Protein AF-A0A3D0PP04-F1 (afdb_monomer)

Nearest PDB structures (foldseek):
  1w2y-assembly1_A  TM=9.419E-01  e=9.538E-04  Campylobacter jejuni
  1w2y-assembly1_B  TM=8.957E-01  e=2.701E-03  Campylobacter jejuni
  6ybw-assembly1_y  TM=2.130E-01  e=4.974E+00  Homo sapiens

Secondary structure (DSSP, 8-state):
-HHHHHHHHHHHHHHHH-TTS-HHHHHHHHHHHHHHHTT--HHHHHHHHHHHHHHHHHHHHTTTTTT----EETTEEHHHHHHHHHHH-TT--HHHHHHHHHHH---

Sequence (107 aa):
MVEILEKMVAAAAGANVDKSQNALYEITGIFFKALANMSMDVPELYKRYLVKNQLNTFRQDHGYKEGTYVKIWDAVEDNVVAFNIMDEHPDLTPEQLYKKLEAEYKP

Foldseek 3Di:
DVVLVVQLVVLVVVCVVDVVDPSVVVNVVSVVVVCVVVVHDPLNVVLLVLLVVLVVVLCVVQCVVVVRDDQQQPNHGLSVVSVVVCVVPVPDDSVRSNVVSVVRDDD

pLDDT: mean 91.95, std 7.54, range [69.25, 98.44]

Mean predicted aligned error: 5.08 Å

Radius of gyration: 17.89 Å; Cα contacts (8 Å, |Δi|>4): 73; chains: 1; bounding box: 46×28×38 Å

Solvent-accessible surface area (backbone atoms only — not comparable to full-atom values): 6182 Å² total; per-residue (Å²): 108,69,71,53,52,53,52,37,51,50,42,56,54,50,30,75,76,39,80,85,51,74,37,65,64,57,41,52,53,42,48,54,52,50,34,51,76,67,74,45,51,70,69,58,51,50,51,53,48,51,48,52,52,44,50,53,52,52,39,54,79,48,30,48,88,76,68,69,44,70,59,57,38,94,89,36,50,50,68,56,54,50,48,49,56,41,70,78,39,75,84,59,51,71,68,55,48,45,56,48,51,61,72,65,59,64,127

Structure (mmCIF, N/CA/C/O backbone):
data_AF-A0A3D0PP04-F1
#
_entry.id   AF-A0A3D0PP04-F1
#
loop_
_atom_site.group_PDB
_atom_site.id
_atom_site.type_symbol
_atom_site.label_atom_id
_atom_site.label_alt_id
_atom_site.label_comp_id
_atom_site.label_asym_id
_atom_site.label_entity_id
_atom_site.label_seq_id
_atom_site.pdbx_PDB_ins_code
_atom_site.Cartn_x
_atom_site.Cartn_y
_atom_site.Cartn_z
_atom_site.occupancy
_atom_site.B_iso_or_equiv
_atom_site.auth_seq_id
_atom_site.auth_comp_id
_atom_site.auth_asym_id
_atom_site.auth_atom_id
_atom_site.pdbx_PDB_model_num
ATOM 1 N N . MET A 1 1 ? 7.436 -16.695 -14.883 1.00 79.50 1 MET A N 1
ATOM 2 C CA . MET A 1 1 ? 7.545 -15.871 -13.654 1.00 79.50 1 MET A CA 1
ATOM 3 C C . MET A 1 1 ? 8.905 -16.050 -12.987 1.00 79.50 1 MET A C 1
ATOM 5 O O . MET A 1 1 ? 9.606 -15.058 -12.861 1.00 79.50 1 MET A 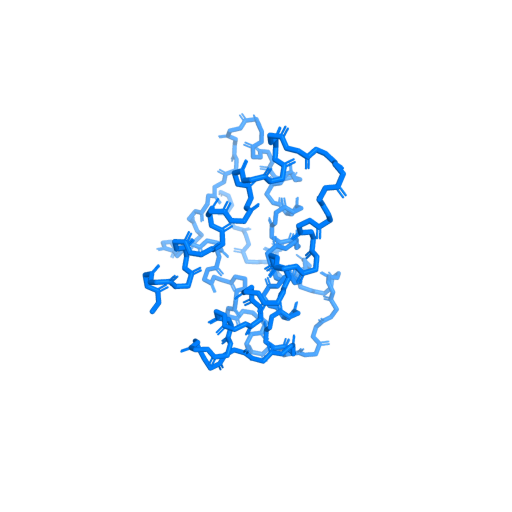O 1
ATOM 9 N N . VAL A 1 2 ? 9.310 -17.281 -12.648 1.00 85.00 2 VAL A N 1
ATOM 10 C CA . VAL A 1 2 ? 10.632 -17.591 -12.055 1.00 85.00 2 VAL A CA 1
ATOM 11 C C . VAL A 1 2 ? 11.793 -17.001 -12.868 1.00 85.00 2 VAL A C 1
ATOM 13 O O . VAL A 1 2 ? 12.567 -16.221 -12.331 1.00 85.00 2 VAL A O 1
ATOM 16 N N . GLU A 1 3 ? 11.814 -17.224 -14.184 1.00 90.56 3 GLU A N 1
ATOM 17 C CA . GLU A 1 3 ? 12.856 -16.692 -15.083 1.00 90.56 3 GLU A CA 1
ATOM 18 C C . GLU A 1 3 ? 12.981 -15.151 -15.061 1.00 90.56 3 GLU A C 1
ATOM 20 O O . GLU A 1 3 ? 14.063 -14.591 -15.219 1.00 90.56 3 GLU A O 1
ATOM 25 N N . ILE A 1 4 ? 11.871 -14.432 -14.857 1.00 88.88 4 ILE A N 1
ATOM 26 C CA . ILE A 1 4 ? 11.880 -12.961 -14.782 1.00 88.88 4 ILE A CA 1
ATOM 27 C C . ILE A 1 4 ? 12.506 -12.500 -13.467 1.00 88.88 4 ILE A C 1
ATOM 29 O O . ILE A 1 4 ? 13.295 -11.557 -13.463 1.00 88.88 4 ILE A O 1
ATOM 33 N N . LEU A 1 5 ? 12.180 -13.179 -12.366 1.00 86.31 5 LEU A N 1
ATOM 34 C CA . LEU A 1 5 ? 12.757 -12.891 -11.056 1.00 86.31 5 LEU A CA 1
ATOM 35 C C . LEU A 1 5 ? 14.259 -13.192 -11.042 1.00 86.31 5 LEU A C 1
ATOM 37 O O . LEU A 1 5 ? 15.033 -12.372 -10.561 1.00 86.31 5 LEU A O 1
ATOM 41 N N . GLU A 1 6 ? 14.684 -14.304 -11.643 1.00 90.19 6 GLU A N 1
ATOM 42 C CA . GLU A 1 6 ? 16.103 -14.651 -11.796 1.00 90.19 6 GLU A CA 1
ATOM 43 C C . GLU A 1 6 ? 16.874 -13.573 -12.569 1.00 90.19 6 GLU A C 1
ATOM 45 O O . GLU A 1 6 ? 17.933 -13.130 -12.123 1.00 90.19 6 GLU A O 1
ATOM 50 N N . LYS A 1 7 ? 16.312 -13.081 -13.681 1.00 89.56 7 LYS A N 1
ATOM 51 C CA . LYS A 1 7 ? 16.897 -11.978 -14.462 1.00 89.56 7 LYS A CA 1
ATOM 52 C C . LYS A 1 7 ? 16.991 -10.683 -13.654 1.00 89.56 7 LYS A C 1
ATOM 54 O O . LYS A 1 7 ? 18.005 -9.995 -13.725 1.00 89.56 7 LYS A O 1
ATOM 59 N N . MET A 1 8 ? 15.965 -10.362 -12.864 1.00 87.94 8 MET A N 1
ATOM 60 C CA . MET A 1 8 ? 15.966 -9.173 -12.005 1.00 87.94 8 MET A CA 1
ATOM 61 C C . MET A 1 8 ? 17.061 -9.254 -10.931 1.00 87.94 8 MET A C 1
ATOM 63 O O . MET A 1 8 ? 17.772 -8.276 -10.703 1.00 87.94 8 MET A O 1
ATOM 67 N N . VAL A 1 9 ? 17.227 -10.426 -10.306 1.00 87.06 9 VAL A N 1
ATOM 68 C CA . VAL A 1 9 ? 18.272 -10.683 -9.301 1.00 87.06 9 VAL A CA 1
ATOM 69 C C . VAL A 1 9 ? 19.665 -10.611 -9.925 1.00 87.06 9 VAL A C 1
ATOM 71 O O . VAL A 1 9 ? 20.555 -9.992 -9.345 1.00 87.06 9 VAL A O 1
ATOM 74 N N . ALA A 1 10 ? 19.857 -11.182 -11.116 1.00 87.44 10 ALA A N 1
ATOM 75 C CA . ALA A 1 10 ? 21.130 -11.121 -11.830 1.00 87.44 10 ALA A CA 1
ATOM 76 C C . ALA A 1 10 ? 21.533 -9.675 -12.171 1.00 87.44 10 ALA A C 1
ATOM 78 O O . ALA A 1 10 ? 22.669 -9.281 -11.900 1.00 87.44 10 ALA A O 1
ATOM 79 N N . ALA A 1 11 ? 20.595 -8.867 -12.682 1.00 85.81 11 ALA A N 1
ATOM 80 C CA . ALA A 1 11 ? 20.830 -7.454 -12.986 1.00 85.81 11 ALA A CA 1
ATOM 81 C C . ALA A 1 11 ? 21.196 -6.648 -11.724 1.00 85.81 11 ALA A C 1
ATOM 83 O O . ALA A 1 11 ? 22.154 -5.872 -11.726 1.00 85.81 11 ALA A O 1
ATOM 84 N N . ALA A 1 12 ? 20.490 -6.878 -10.611 1.00 83.94 12 ALA A N 1
ATOM 85 C CA . ALA A 1 12 ? 20.788 -6.230 -9.333 1.00 83.94 12 ALA A CA 1
ATOM 86 C C . ALA A 1 12 ? 22.155 -6.644 -8.757 1.00 83.94 12 ALA A C 1
ATOM 88 O O . ALA A 1 12 ? 22.884 -5.805 -8.225 1.00 83.94 12 ALA A O 1
ATOM 89 N N . ALA A 1 13 ? 22.528 -7.921 -8.874 1.00 84.25 13 ALA A N 1
ATOM 90 C CA . ALA A 1 13 ? 23.826 -8.415 -8.425 1.00 84.25 13 ALA A CA 1
ATOM 91 C C . ALA A 1 13 ? 24.981 -7.822 -9.250 1.00 84.25 13 ALA A C 1
ATOM 93 O O . ALA A 1 13 ? 25.978 -7.391 -8.672 1.00 84.25 13 ALA A O 1
ATOM 94 N N . GLY A 1 14 ? 24.831 -7.736 -10.577 1.00 80.50 14 GLY A N 1
ATOM 95 C CA . GLY A 1 14 ? 25.831 -7.139 -11.470 1.00 80.50 14 GLY A CA 1
ATOM 96 C C . GLY A 1 14 ? 26.092 -5.657 -11.180 1.00 80.50 14 GLY A C 1
ATOM 97 O O . GLY A 1 14 ? 27.247 -5.236 -11.118 1.00 80.50 14 GLY A O 1
ATOM 98 N N . ALA A 1 15 ? 25.036 -4.888 -10.895 1.00 76.62 15 ALA A N 1
ATOM 99 C CA . ALA A 1 15 ? 25.123 -3.465 -10.547 1.00 76.62 15 ALA A CA 1
ATOM 100 C C . ALA A 1 15 ? 25.961 -3.184 -9.288 1.00 76.62 15 ALA A C 1
ATOM 102 O O . ALA A 1 15 ? 26.625 -2.153 -9.179 1.00 76.62 15 ALA A O 1
ATOM 103 N N . ASN A 1 16 ? 25.925 -4.101 -8.316 1.00 71.44 16 ASN A N 1
ATOM 104 C CA . ASN A 1 16 ? 26.695 -3.975 -7.078 1.00 71.44 16 ASN A CA 1
ATOM 105 C C . ASN A 1 16 ? 28.195 -4.234 -7.287 1.00 71.44 16 ASN A C 1
ATOM 107 O O . ASN A 1 16 ? 29.007 -3.770 -6.485 1.00 71.44 16 ASN A O 1
ATOM 111 N N . VAL A 1 17 ? 28.557 -4.963 -8.347 1.00 76.69 17 VAL A N 1
ATOM 112 C CA . VAL A 1 17 ? 29.944 -5.300 -8.698 1.00 76.69 17 VAL A CA 1
ATOM 113 C C . VAL A 1 17 ? 30.570 -4.207 -9.562 1.00 76.69 17 VAL A C 1
ATOM 115 O O . VAL A 1 17 ? 31.709 -3.813 -9.316 1.00 76.69 17 VAL A O 1
ATOM 118 N N . ASP A 1 18 ? 29.821 -3.676 -10.528 1.00 74.50 18 AS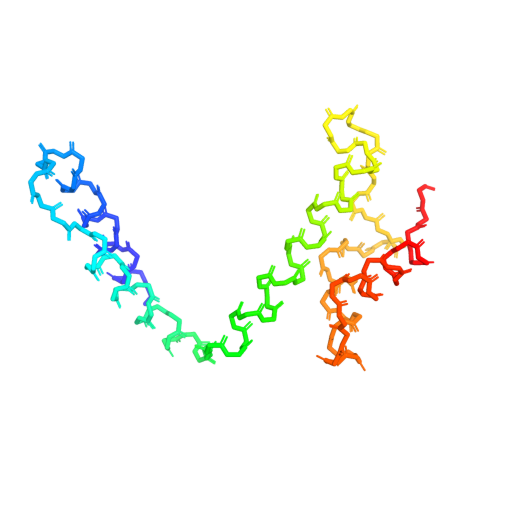P A N 1
ATOM 119 C CA . ASP A 1 18 ? 30.263 -2.587 -11.398 1.00 74.50 18 ASP A CA 1
ATOM 120 C C . ASP A 1 18 ? 29.297 -1.400 -11.316 1.00 74.50 18 ASP A C 1
ATOM 122 O O . ASP A 1 18 ? 28.267 -1.346 -11.984 1.00 74.50 18 ASP A O 1
ATOM 126 N N . LYS A 1 19 ? 29.674 -0.401 -10.512 1.00 69.56 19 LYS A N 1
ATOM 127 C CA . LYS A 1 19 ? 28.872 0.812 -10.293 1.00 69.56 19 LYS A CA 1
ATOM 128 C C . LYS A 1 19 ? 28.757 1.712 -11.531 1.00 69.56 19 LYS A C 1
ATOM 130 O O . LYS A 1 19 ? 28.000 2.679 -11.489 1.00 69.56 19 LYS A O 1
ATOM 135 N N . SER A 1 20 ? 29.512 1.443 -12.601 1.00 71.44 20 SER A N 1
ATOM 136 C CA . SER A 1 20 ? 29.369 2.146 -13.882 1.00 71.44 20 SER A CA 1
ATOM 137 C C . SER A 1 20 ? 28.198 1.613 -14.719 1.00 71.44 20 SER A C 1
ATOM 139 O O . SER A 1 20 ? 27.694 2.317 -15.597 1.00 71.44 20 SER A O 1
ATOM 141 N N . GLN A 1 21 ? 27.711 0.406 -14.412 1.00 69.75 21 GLN A N 1
ATOM 142 C CA . GLN A 1 21 ? 26.528 -0.178 -15.032 1.00 69.75 21 GLN A CA 1
ATOM 143 C C . GLN A 1 21 ? 25.263 0.457 -14.450 1.00 69.75 21 GLN A C 1
ATOM 145 O O . GLN A 1 21 ? 24.936 0.300 -13.272 1.00 69.75 21 GLN A O 1
ATOM 150 N N . ASN A 1 22 ? 24.499 1.151 -15.292 1.00 71.06 22 ASN A N 1
ATOM 151 C CA . ASN A 1 22 ? 23.189 1.659 -14.904 1.00 71.06 22 ASN A CA 1
ATOM 152 C C . ASN A 1 22 ? 22.127 0.548 -14.988 1.00 71.06 22 ASN A C 1
ATOM 154 O O . ASN A 1 22 ? 21.326 0.499 -15.923 1.00 71.06 22 ASN A O 1
ATOM 158 N N . ALA A 1 23 ? 22.101 -0.331 -13.986 1.00 83.12 23 ALA A N 1
ATOM 159 C CA . ALA A 1 23 ? 21.119 -1.411 -13.898 1.00 83.12 23 ALA A CA 1
ATOM 160 C C . ALA A 1 23 ? 19.690 -0.926 -13.613 1.00 83.12 23 ALA A C 1
ATOM 162 O O . ALA A 1 23 ? 18.752 -1.715 -13.693 1.00 83.12 23 ALA A O 1
ATOM 163 N N . LEU A 1 24 ? 19.484 0.361 -13.300 1.00 83.06 24 LEU A N 1
ATOM 164 C CA . LEU A 1 24 ? 18.156 0.890 -12.988 1.00 83.06 24 LEU A CA 1
ATOM 165 C C . LEU A 1 24 ? 17.197 0.715 -14.168 1.00 83.06 24 LEU A C 1
ATOM 167 O O . LEU A 1 24 ? 16.067 0.272 -13.973 1.00 83.06 24 LEU A O 1
ATOM 171 N N . TYR A 1 25 ? 17.645 1.019 -15.390 1.00 84.06 25 TYR A N 1
ATOM 172 C CA . TYR A 1 25 ? 16.821 0.853 -16.590 1.00 84.06 25 TYR A CA 1
ATOM 173 C C . TYR A 1 25 ? 16.489 -0.616 -16.860 1.00 84.06 25 TYR A C 1
ATOM 175 O O . TYR A 1 25 ? 15.347 -0.940 -17.185 1.00 84.06 25 TYR A O 1
ATOM 183 N N . GLU A 1 26 ? 17.466 -1.505 -16.686 1.00 87.44 26 GLU A N 1
ATOM 184 C CA . GLU A 1 26 ? 17.285 -2.941 -16.887 1.00 87.44 26 GLU A CA 1
ATOM 185 C C . GLU A 1 26 ? 16.308 -3.528 -15.864 1.00 87.44 26 GLU A C 1
ATOM 187 O O . GLU A 1 26 ? 15.313 -4.146 -16.241 1.00 87.44 26 GLU A O 1
ATOM 192 N N . ILE A 1 27 ? 16.529 -3.261 -14.576 1.00 89.69 27 ILE A N 1
ATOM 193 C CA . ILE A 1 27 ? 15.667 -3.716 -13.480 1.00 89.69 27 ILE A CA 1
ATOM 194 C C . ILE A 1 27 ? 14.248 -3.173 -13.655 1.00 89.69 27 ILE A C 1
ATOM 196 O O . ILE A 1 27 ? 13.287 -3.927 -13.516 1.00 89.69 27 ILE A O 1
ATOM 200 N N . THR A 1 28 ? 14.101 -1.895 -14.018 1.00 90.00 28 THR A N 1
ATOM 201 C CA . THR A 1 28 ? 12.786 -1.285 -14.271 1.00 90.00 28 THR A CA 1
ATOM 202 C C . THR A 1 28 ? 12.083 -1.968 -15.445 1.00 90.00 28 THR A C 1
ATOM 204 O O . THR A 1 28 ? 10.901 -2.301 -15.359 1.00 90.00 28 THR A O 1
ATOM 207 N N . GLY A 1 29 ? 12.807 -2.251 -16.531 1.00 90.94 29 GLY A N 1
ATOM 208 C CA . GLY A 1 29 ? 12.264 -2.982 -17.674 1.00 90.94 29 GLY A CA 1
ATOM 209 C C . GLY A 1 29 ? 11.834 -4.410 -17.320 1.00 90.94 29 GLY A C 1
ATOM 210 O O . GLY A 1 29 ? 10.779 -4.866 -17.763 1.00 90.94 29 GLY A O 1
ATOM 211 N N . ILE A 1 30 ? 12.615 -5.120 -16.501 1.00 92.75 30 ILE A N 1
ATOM 212 C CA . ILE A 1 30 ? 12.275 -6.467 -16.018 1.00 92.75 30 ILE A CA 1
ATOM 213 C C . ILE A 1 30 ? 11.059 -6.418 -15.081 1.00 92.75 30 ILE A C 1
ATOM 215 O O . ILE A 1 30 ? 10.173 -7.265 -15.190 1.00 92.75 30 ILE A O 1
ATOM 219 N N . PHE A 1 31 ? 10.968 -5.400 -14.226 1.00 91.56 31 PHE A N 1
ATOM 220 C CA . PHE A 1 31 ? 9.833 -5.181 -13.333 1.00 91.56 31 PHE A CA 1
ATOM 221 C C . PHE A 1 31 ? 8.517 -5.018 -14.106 1.00 91.56 31 PHE A C 1
ATOM 223 O O . PHE A 1 31 ? 7.564 -5.751 -13.847 1.00 91.56 31 PHE A O 1
ATOM 230 N N . PHE A 1 32 ? 8.463 -4.153 -15.125 1.00 92.50 32 PHE A N 1
ATOM 231 C CA . PHE A 1 32 ? 7.244 -3.996 -15.932 1.00 92.50 32 PHE A CA 1
ATOM 232 C C . PHE A 1 32 ? 6.894 -5.248 -16.750 1.00 92.50 32 PHE A C 1
ATOM 234 O O . PHE A 1 32 ? 5.715 -5.544 -16.937 1.00 92.50 32 PHE A O 1
ATOM 241 N N . LYS A 1 33 ? 7.886 -6.046 -17.173 1.00 92.62 33 LYS A N 1
ATOM 242 C CA . LYS A 1 33 ? 7.628 -7.375 -17.761 1.00 92.62 33 LYS A CA 1
ATOM 243 C C . LYS A 1 33 ? 7.000 -8.338 -16.750 1.00 92.62 33 LYS A C 1
ATOM 245 O O . LYS A 1 33 ? 6.136 -9.129 -17.124 1.00 92.62 33 LYS A O 1
ATOM 250 N N . ALA A 1 34 ? 7.414 -8.282 -15.483 1.00 92.50 34 ALA A N 1
ATOM 251 C CA . ALA A 1 34 ? 6.803 -9.073 -14.418 1.00 92.50 34 ALA A CA 1
ATOM 252 C C . ALA A 1 34 ? 5.332 -8.683 -14.215 1.00 92.50 34 ALA A C 1
ATOM 254 O O . ALA A 1 34 ? 4.474 -9.564 -14.195 1.00 92.50 34 ALA A O 1
ATOM 255 N N . LEU A 1 35 ? 5.046 -7.377 -14.144 1.00 92.62 35 LEU A N 1
ATOM 256 C CA . LEU A 1 35 ? 3.685 -6.848 -14.006 1.00 92.62 35 LEU A CA 1
ATOM 257 C C . LEU A 1 35 ? 2.780 -7.2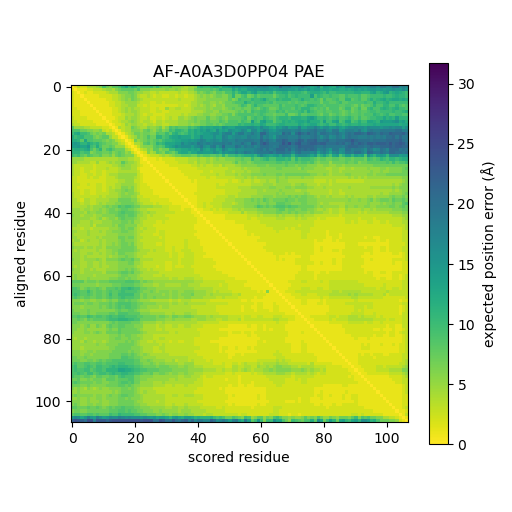69 -15.168 1.00 92.62 35 LEU A C 1
ATOM 259 O O . LEU A 1 35 ? 1.689 -7.786 -14.937 1.00 92.62 35 LEU A O 1
ATOM 263 N N . ALA A 1 36 ? 3.266 -7.149 -16.407 1.00 91.06 36 ALA A N 1
ATOM 264 C CA . ALA A 1 36 ? 2.524 -7.571 -17.592 1.00 91.06 36 ALA A CA 1
ATOM 265 C C . ALA A 1 36 ? 2.170 -9.070 -17.554 1.00 91.06 36 ALA A C 1
ATOM 267 O O . ALA A 1 36 ? 1.039 -9.446 -17.852 1.00 91.06 36 ALA A O 1
ATOM 268 N N . ASN A 1 37 ? 3.093 -9.929 -17.107 1.00 92.56 37 ASN A N 1
ATOM 269 C CA . ASN A 1 37 ? 2.828 -11.362 -16.930 1.00 92.56 37 ASN A CA 1
ATOM 270 C C . ASN A 1 37 ? 1.797 -11.671 -15.837 1.00 92.56 37 ASN A C 1
ATOM 272 O O . ASN A 1 37 ? 1.196 -12.742 -15.850 1.00 92.56 37 ASN A O 1
ATOM 276 N N . MET A 1 38 ? 1.606 -10.758 -14.887 1.00 90.75 38 MET A N 1
ATOM 277 C CA . MET A 1 38 ? 0.575 -10.849 -13.854 1.00 90.75 38 MET A CA 1
ATOM 278 C C . MET A 1 38 ? -0.741 -10.190 -14.284 1.00 90.75 38 MET A C 1
ATOM 280 O O . MET A 1 38 ? -1.659 -10.112 -13.475 1.00 90.75 38 MET A O 1
ATOM 284 N N . SER A 1 39 ? -0.845 -9.725 -15.536 1.00 92.31 39 SER A N 1
ATOM 285 C CA . SER A 1 39 ? -1.978 -8.930 -16.031 1.00 92.31 39 SER A CA 1
ATOM 286 C C . SER A 1 39 ? -2.251 -7.684 -15.175 1.00 92.31 39 SER A C 1
ATOM 288 O O . SER A 1 39 ? -3.398 -7.285 -15.005 1.00 92.31 39 SER A O 1
ATOM 290 N N . MET A 1 40 ? -1.195 -7.080 -14.617 1.00 93.12 40 MET A N 1
ATOM 291 C CA . MET A 1 40 ? -1.273 -5.860 -13.816 1.00 93.12 40 MET A CA 1
ATOM 292 C C . MET A 1 40 ? -0.838 -4.659 -14.653 1.00 93.12 40 MET A C 1
ATOM 294 O O . MET A 1 40 ? 0.289 -4.621 -15.154 1.00 93.12 40 MET A O 1
ATOM 298 N N . ASP A 1 41 ? -1.724 -3.676 -14.783 1.00 93.00 41 ASP A N 1
ATOM 299 C CA . ASP A 1 41 ? -1.442 -2.415 -15.458 1.00 93.00 41 ASP A CA 1
ATOM 300 C C . ASP A 1 41 ? -0.960 -1.327 -14.477 1.00 93.00 41 ASP A C 1
ATOM 302 O O . ASP A 1 41 ? -0.832 -1.535 -13.267 1.00 93.00 41 ASP A O 1
ATOM 306 N N . VAL A 1 42 ? -0.611 -0.156 -15.018 1.00 92.19 42 VAL A N 1
ATOM 307 C CA . VAL A 1 42 ? -0.098 0.973 -14.223 1.00 92.19 42 VAL A CA 1
ATOM 308 C C . VAL A 1 42 ? -1.149 1.526 -13.245 1.00 92.19 42 VAL A C 1
ATOM 310 O O . VAL A 1 42 ? -0.779 1.774 -12.096 1.00 92.19 42 VAL A O 1
ATOM 313 N N . PRO A 1 43 ? -2.430 1.705 -13.628 1.00 91.94 43 PRO A N 1
ATOM 314 C CA . PRO A 1 43 ? -3.487 2.067 -12.683 1.00 91.94 43 PRO A CA 1
ATOM 315 C C . PRO A 1 43 ? -3.610 1.107 -11.494 1.00 91.94 43 PRO A C 1
ATOM 317 O O . PRO A 1 43 ? -3.630 1.560 -10.349 1.00 91.94 43 PRO A O 1
ATOM 320 N N . GLU A 1 44 ? -3.623 -0.206 -11.732 1.00 92.31 44 GLU A N 1
ATOM 321 C CA . GLU A 1 44 ? -3.708 -1.206 -10.663 1.00 92.31 44 GLU A CA 1
ATOM 322 C C . GLU A 1 44 ? -2.461 -1.186 -9.767 1.00 92.31 44 GLU A C 1
ATOM 324 O O . GLU A 1 44 ? -2.561 -1.258 -8.538 1.00 92.31 44 GLU A O 1
ATOM 329 N N . LEU A 1 45 ? -1.271 -1.015 -10.355 1.00 94.12 45 LEU A N 1
ATOM 330 C CA . LEU A 1 45 ? -0.038 -0.826 -9.589 1.00 94.12 45 LEU A CA 1
ATOM 331 C C . LEU A 1 45 ? -0.126 0.410 -8.681 1.00 94.12 45 LEU A C 1
ATOM 333 O O . LEU A 1 45 ? 0.247 0.341 -7.507 1.00 94.12 45 LEU A O 1
ATOM 337 N N . TYR A 1 46 ? -0.622 1.531 -9.210 1.00 93.00 46 TYR A N 1
ATOM 338 C CA . TYR A 1 46 ? -0.783 2.773 -8.457 1.00 93.00 46 TYR A CA 1
ATOM 339 C C . TYR A 1 46 ? -1.781 2.612 -7.306 1.00 93.00 46 TYR A C 1
ATOM 341 O O . TYR A 1 46 ? -1.471 2.985 -6.174 1.00 93.00 46 TYR A O 1
ATOM 349 N N . LYS A 1 47 ? -2.929 1.972 -7.556 1.00 93.50 47 LYS A N 1
ATOM 350 C CA . LYS A 1 47 ? -3.928 1.647 -6.528 1.00 93.50 47 LYS A CA 1
ATOM 351 C C . LYS A 1 47 ? -3.315 0.833 -5.389 1.00 93.50 47 LYS A C 1
ATOM 353 O O . LYS A 1 47 ? -3.431 1.202 -4.220 1.00 93.50 47 LYS A O 1
ATOM 358 N N . ARG A 1 48 ? -2.599 -0.248 -5.720 1.00 95.38 48 ARG A N 1
ATOM 359 C CA . ARG A 1 48 ? -1.907 -1.096 -4.733 1.00 95.38 48 ARG A CA 1
ATOM 360 C C . ARG A 1 48 ? -0.874 -0.323 -3.930 1.00 95.38 48 ARG A C 1
ATOM 362 O O . ARG A 1 48 ? -0.787 -0.518 -2.717 1.00 95.38 48 ARG A O 1
ATOM 369 N N . TYR A 1 49 ? -0.103 0.539 -4.590 1.00 96.12 49 TYR A N 1
ATOM 370 C CA . TYR A 1 49 ? 0.864 1.406 -3.927 1.00 96.12 49 TYR A CA 1
ATOM 371 C C . TYR A 1 49 ? 0.180 2.346 -2.930 1.00 96.12 49 TYR A C 1
ATOM 373 O O . TYR A 1 49 ? 0.589 2.378 -1.771 1.00 96.12 49 TYR A O 1
ATOM 381 N N . LEU A 1 50 ? -0.875 3.050 -3.349 1.00 96.38 50 LEU A N 1
ATOM 382 C CA . LEU A 1 50 ? -1.614 3.997 -2.514 1.00 96.38 50 LEU A CA 1
ATOM 383 C C . LEU A 1 50 ? -2.179 3.305 -1.267 1.00 96.38 50 LEU A C 1
ATOM 385 O O . LEU A 1 50 ? -1.912 3.745 -0.150 1.00 96.38 50 LEU A O 1
ATOM 389 N N . VAL A 1 51 ? -2.870 2.172 -1.443 1.00 98.06 51 VAL A N 1
ATOM 390 C CA . VAL A 1 51 ? -3.444 1.397 -0.329 1.00 98.06 51 VAL A CA 1
ATOM 391 C C . VAL A 1 51 ? -2.361 0.960 0.656 1.00 98.06 51 VAL A C 1
ATOM 393 O O . VAL A 1 51 ? -2.493 1.155 1.864 1.00 98.06 51 VAL A O 1
ATOM 396 N N . LYS A 1 52 ? -1.256 0.390 0.157 1.00 98.06 52 LYS A N 1
ATOM 397 C CA . LYS A 1 52 ? -0.154 -0.067 1.015 1.00 98.06 52 LYS A CA 1
ATOM 398 C C . LYS A 1 52 ? 0.560 1.079 1.713 1.00 98.06 52 LYS A C 1
ATOM 400 O O . LYS A 1 52 ? 0.937 0.922 2.871 1.00 98.06 52 LYS A O 1
ATOM 405 N N . ASN A 1 53 ? 0.768 2.196 1.026 1.00 97.94 53 ASN A N 1
ATOM 406 C CA . ASN A 1 53 ? 1.406 3.364 1.607 1.00 97.94 53 ASN A CA 1
ATOM 407 C C . ASN A 1 53 ? 0.566 3.900 2.770 1.00 97.94 53 ASN A C 1
ATOM 409 O O . ASN A 1 53 ? 1.090 4.013 3.878 1.00 97.94 53 ASN A O 1
ATOM 413 N N . GLN A 1 54 ? -0.738 4.094 2.559 1.00 98.25 54 G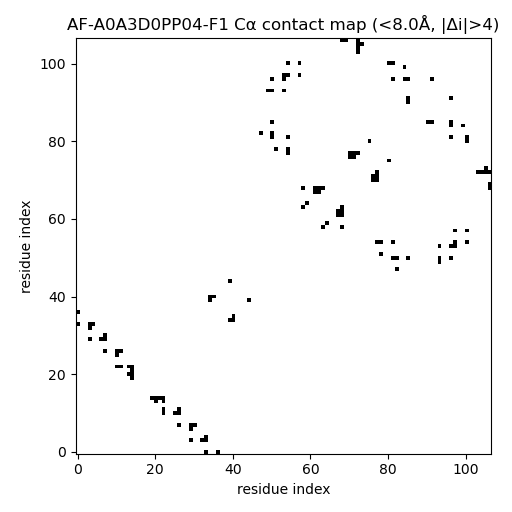LN A N 1
ATOM 414 C CA . GLN A 1 54 ? -1.609 4.624 3.602 1.00 98.25 54 GLN A CA 1
ATOM 415 C C . GLN A 1 54 ? -1.765 3.662 4.781 1.00 98.25 54 GLN A C 1
ATOM 417 O O . GLN A 1 54 ? -1.709 4.095 5.929 1.00 98.25 54 GLN A O 1
ATOM 422 N N . LEU A 1 55 ? -1.892 2.357 4.521 1.00 98.44 55 LEU A N 1
ATOM 423 C CA . LEU A 1 55 ? -1.956 1.351 5.582 1.00 98.44 55 LEU A CA 1
ATOM 424 C C . LEU A 1 55 ? -0.650 1.278 6.389 1.00 98.44 55 LEU A C 1
ATOM 426 O O . LEU A 1 55 ? -0.678 1.072 7.598 1.00 98.44 55 LEU A O 1
ATOM 430 N N . ASN A 1 56 ? 0.510 1.454 5.751 1.00 98.38 56 ASN A N 1
ATOM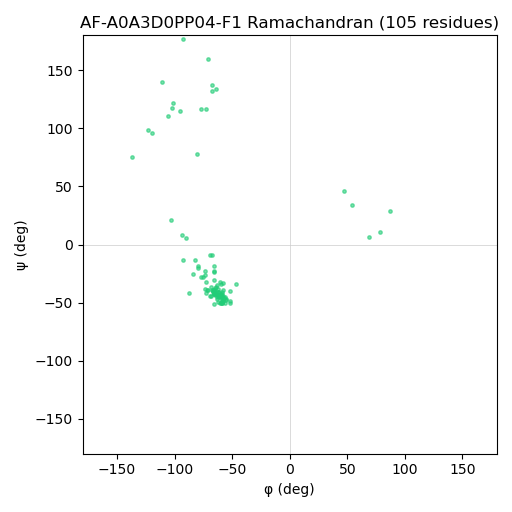 431 C CA . ASN A 1 56 ? 1.779 1.500 6.475 1.00 98.38 56 ASN A CA 1
ATOM 432 C C . ASN A 1 56 ? 1.880 2.737 7.370 1.00 98.38 56 ASN A C 1
ATOM 434 O O . ASN A 1 56 ? 2.349 2.601 8.496 1.00 98.38 56 ASN A O 1
ATOM 438 N N . THR A 1 57 ? 1.417 3.900 6.909 1.00 98.38 57 THR A N 1
ATOM 439 C CA . THR A 1 57 ? 1.294 5.100 7.751 1.00 98.38 57 THR A CA 1
ATOM 440 C C . THR A 1 57 ? 0.367 4.828 8.935 1.00 98.38 57 THR A C 1
ATOM 442 O O . THR A 1 57 ? 0.794 4.959 10.076 1.00 98.38 57 THR A O 1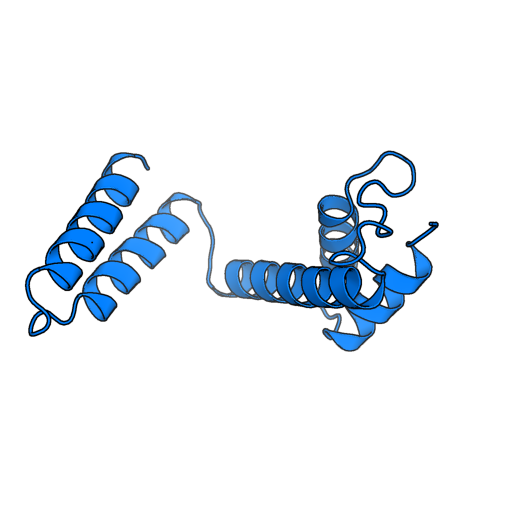
ATOM 445 N N . PHE A 1 58 ? -0.828 4.290 8.673 1.00 98.38 58 PHE A N 1
ATOM 446 C CA . PHE A 1 58 ? -1.798 3.904 9.700 1.00 98.38 58 PHE A CA 1
ATOM 447 C C . PHE A 1 58 ? -1.192 2.997 10.774 1.00 98.38 58 PHE A C 1
ATOM 449 O O . PHE A 1 58 ? -1.311 3.269 11.963 1.00 98.38 58 PHE A O 1
ATOM 456 N N . ARG A 1 59 ? -0.471 1.947 10.370 1.00 98.38 59 ARG A N 1
ATOM 457 C CA . ARG A 1 59 ? 0.242 1.054 11.295 1.00 98.38 59 ARG A CA 1
ATOM 458 C C . ARG A 1 59 ? 1.203 1.813 12.207 1.00 98.38 59 ARG A C 1
ATOM 460 O O . ARG A 1 59 ? 1.235 1.556 13.406 1.00 98.38 59 ARG A O 1
ATOM 467 N N . GLN A 1 60 ? 2.017 2.707 11.643 1.00 98.38 60 GLN A N 1
ATOM 468 C CA . GLN A 1 60 ? 2.986 3.477 12.426 1.00 98.38 60 GLN A CA 1
ATOM 469 C C . GLN A 1 60 ? 2.287 4.369 13.453 1.00 98.38 60 GLN A C 1
ATOM 471 O O . GLN A 1 60 ? 2.683 4.352 14.614 1.00 98.38 60 GLN A O 1
ATOM 476 N N . ASP A 1 61 ? 1.220 5.056 13.049 1.00 98.06 61 ASP A N 1
ATOM 477 C CA . ASP A 1 61 ? 0.455 5.952 13.924 1.00 98.06 61 ASP A CA 1
ATOM 478 C C . ASP A 1 61 ? -0.253 5.194 15.065 1.00 98.06 61 ASP A C 1
ATOM 480 O O . ASP A 1 61 ? -0.492 5.751 16.135 1.00 98.06 61 ASP A O 1
ATOM 484 N N . HIS A 1 62 ? -0.504 3.894 14.877 1.00 97.75 62 HIS A N 1
ATOM 485 C CA . HIS A 1 62 ? -1.159 3.006 15.844 1.00 97.75 62 HIS A CA 1
ATOM 486 C C . HIS A 1 62 ? -0.199 2.066 16.586 1.00 97.75 62 HIS A C 1
ATOM 488 O O . HIS A 1 62 ? -0.605 1.037 17.135 1.00 97.75 62 HIS A O 1
ATOM 494 N N . GLY A 1 63 ? 1.085 2.416 16.634 1.00 97.06 63 GLY A N 1
ATOM 495 C CA . GLY A 1 63 ? 2.031 1.769 17.532 1.00 97.06 63 GLY A CA 1
ATOM 496 C C . GLY A 1 63 ? 2.685 0.500 16.974 1.00 97.06 63 GLY A C 1
ATOM 497 O O . GLY A 1 63 ? 3.016 -0.427 17.718 1.00 97.06 63 GLY A O 1
ATOM 498 N N . TYR A 1 64 ? 2.841 0.391 15.650 1.00 97.12 64 TYR A N 1
ATOM 499 C CA . TYR A 1 64 ? 3.469 -0.782 15.027 1.00 97.12 64 TYR A CA 1
ATOM 500 C C . TYR A 1 64 ? 4.933 -0.971 15.435 1.00 97.12 64 TYR A C 1
ATOM 502 O O . TYR A 1 64 ? 5.385 -2.108 15.565 1.00 97.12 64 TYR A O 1
ATOM 510 N N . LYS A 1 65 ? 5.692 0.112 15.651 1.00 96.88 65 LYS A N 1
ATOM 511 C CA . LYS A 1 65 ? 7.084 0.014 16.134 1.00 96.88 65 LYS A CA 1
ATOM 512 C C . LYS A 1 65 ? 7.152 -0.323 17.621 1.00 96.88 65 LYS A C 1
ATOM 514 O O . LYS A 1 65 ? 8.112 -0.940 18.069 1.00 96.88 65 LYS A O 1
ATOM 519 N N . GLU A 1 66 ? 6.123 0.065 18.352 1.00 97.44 66 GLU A N 1
ATOM 520 C CA . GLU A 1 66 ? 5.918 -0.131 19.778 1.00 97.44 66 GLU A CA 1
ATOM 521 C C . GLU A 1 66 ? 5.356 -1.533 20.073 1.00 97.44 66 GLU A C 1
ATOM 523 O O . GLU A 1 66 ? 5.372 -1.979 21.217 1.00 97.44 66 GLU A O 1
ATOM 528 N N . GLY A 1 67 ? 4.892 -2.247 19.040 1.00 96.62 67 GLY A N 1
ATOM 529 C CA . GLY A 1 67 ? 4.322 -3.590 19.141 1.00 96.62 67 GLY A CA 1
ATOM 530 C C . GLY A 1 67 ? 2.878 -3.622 19.645 1.00 96.62 67 GLY A C 1
ATOM 531 O O . GLY A 1 67 ? 2.378 -4.699 19.958 1.00 96.62 67 GLY A O 1
ATOM 532 N N . THR A 1 68 ? 2.205 -2.471 19.728 1.00 96.75 68 THR A N 1
ATOM 533 C CA . THR A 1 68 ? 0.822 -2.361 20.224 1.00 96.75 68 THR A CA 1
ATOM 534 C C . THR A 1 68 ? -0.225 -2.429 19.117 1.00 96.75 68 THR A C 1
ATOM 536 O O . THR A 1 68 ? -1.407 -2.586 19.404 1.00 96.75 68 THR A O 1
ATOM 539 N N . TYR A 1 69 ? 0.188 -2.303 17.857 1.00 97.69 69 TYR A N 1
ATOM 540 C CA . TYR A 1 69 ? -0.715 -2.375 16.714 1.00 97.69 69 TYR A CA 1
ATOM 541 C C . TYR A 1 69 ? -1.315 -3.775 16.525 1.00 97.69 69 TYR A C 1
ATOM 543 O O . TYR A 1 69 ? -0.587 -4.770 16.452 1.00 97.69 69 TYR A O 1
ATOM 551 N N . VAL A 1 70 ? -2.634 -3.844 16.329 1.00 96.69 70 VAL A N 1
ATOM 552 C CA . VAL A 1 70 ? -3.343 -5.087 16.016 1.00 96.69 70 VAL A CA 1
ATOM 553 C C . VAL A 1 70 ? -3.519 -5.209 14.504 1.00 96.69 70 VAL A C 1
ATOM 555 O O . VAL A 1 70 ? -4.228 -4.436 13.868 1.00 96.69 70 VAL A O 1
ATOM 558 N N . LYS A 1 71 ? -2.880 -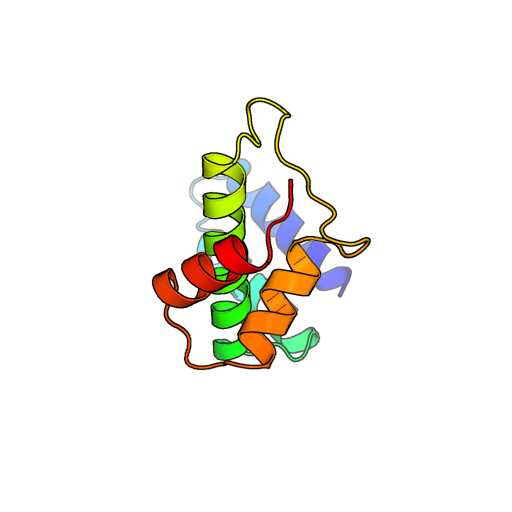6.217 13.905 1.00 96.81 71 LYS A N 1
ATOM 559 C CA . LYS A 1 71 ? -2.945 -6.460 12.452 1.00 96.81 71 LYS A CA 1
ATOM 560 C C . LYS A 1 71 ? -4.227 -7.172 12.000 1.00 96.81 71 LYS A C 1
ATOM 562 O O . LYS A 1 71 ? -4.557 -7.152 10.819 1.00 96.81 71 LYS A O 1
ATOM 567 N N . ILE A 1 72 ? -4.912 -7.850 12.916 1.00 97.12 72 ILE A N 1
ATOM 568 C CA . ILE A 1 72 ? -6.128 -8.616 12.629 1.00 97.12 72 ILE A CA 1
ATOM 569 C C . ILE A 1 72 ? -7.331 -7.850 13.177 1.00 97.12 72 ILE A C 1
ATOM 571 O O . ILE A 1 72 ? -7.491 -7.753 14.388 1.00 97.12 72 ILE A O 1
ATOM 575 N N . TRP A 1 73 ? -8.165 -7.313 12.294 1.00 96.00 73 TRP A N 1
ATOM 576 C CA . TRP A 1 73 ? -9.361 -6.540 12.621 1.00 96.00 73 TRP A CA 1
ATOM 577 C C . TRP A 1 73 ? -10.580 -7.436 12.421 1.00 96.00 73 TRP A C 1
ATOM 579 O O . TRP A 1 73 ? -10.796 -7.927 11.316 1.00 96.00 73 TRP A O 1
ATOM 589 N N . ASP A 1 74 ? -11.344 -7.715 13.480 1.00 93.44 74 ASP A N 1
ATOM 590 C CA . ASP A 1 74 ? -12.528 -8.591 13.415 1.00 93.44 74 ASP A CA 1
ATOM 591 C C . ASP A 1 74 ? -12.270 -9.923 12.657 1.00 93.44 74 ASP A C 1
ATOM 593 O O . ASP A 1 74 ? -13.051 -10.355 11.813 1.00 93.44 74 ASP A O 1
ATOM 597 N N . ALA A 1 75 ? -11.143 -10.584 12.962 1.00 94.75 75 ALA A N 1
ATOM 598 C CA . ALA A 1 75 ? -10.645 -11.820 12.325 1.00 94.75 75 ALA A CA 1
ATOM 599 C C . ALA A 1 75 ? -10.153 -11.701 10.863 1.00 94.75 75 ALA A C 1
ATOM 601 O O . ALA A 1 75 ? -9.770 -12.709 10.264 1.00 94.75 75 ALA A O 1
ATOM 602 N N . VAL A 1 76 ? -10.087 -10.491 10.306 1.00 96.31 76 VAL A N 1
ATOM 603 C CA . VAL A 1 76 ? -9.597 -10.207 8.950 1.00 96.31 76 VAL A CA 1
ATOM 604 C C . VAL A 1 76 ? -8.266 -9.454 9.026 1.00 96.31 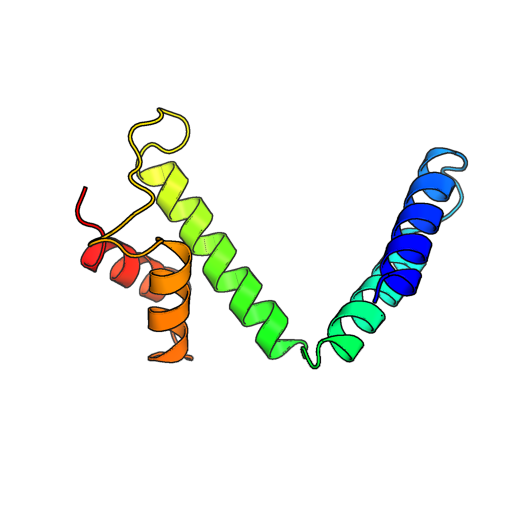76 VAL A C 1
ATOM 606 O O . VAL A 1 76 ? -8.078 -8.586 9.867 1.00 96.31 76 VAL A O 1
ATOM 609 N N . GLU A 1 77 ? -7.301 -9.777 8.164 1.00 97.75 77 GLU A N 1
ATOM 610 C CA . GLU A 1 77 ? -6.045 -9.017 8.110 1.00 97.75 77 GLU A CA 1
ATOM 611 C C . GLU A 1 77 ? -6.294 -7.592 7.581 1.00 97.75 77 GLU A C 1
ATOM 613 O O . GLU A 1 77 ? -7.003 -7.395 6.593 1.00 97.75 77 GLU A O 1
ATOM 618 N N . ASP A 1 78 ? -5.668 -6.601 8.216 1.00 97.81 78 ASP A N 1
ATOM 619 C CA . ASP A 1 78 ? -5.740 -5.175 7.876 1.00 97.81 78 ASP A CA 1
ATOM 620 C C . ASP A 1 78 ? -5.557 -4.870 6.377 1.00 97.81 78 ASP A C 1
ATOM 622 O O . ASP A 1 78 ? -6.181 -3.969 5.819 1.00 97.81 78 ASP A O 1
ATOM 626 N N . ASN A 1 79 ? -4.721 -5.648 5.689 1.00 97.94 79 ASN A N 1
ATOM 627 C CA . ASN A 1 79 ? -4.477 -5.509 4.266 1.00 97.94 79 ASN A CA 1
ATOM 628 C C . ASN A 1 79 ? -5.712 -5.834 3.420 1.00 97.94 79 ASN A C 1
ATOM 630 O O . ASN A 1 79 ? -5.933 -5.144 2.430 1.00 97.94 79 ASN A O 1
ATOM 634 N N . VAL A 1 80 ? -6.490 -6.850 3.792 1.00 97.81 80 VAL A N 1
ATOM 635 C CA . VAL A 1 80 ? -7.717 -7.246 3.105 1.00 97.81 80 VAL A CA 1
ATOM 636 C C . VAL A 1 80 ? -8.758 -6.161 3.322 1.00 97.81 80 VAL A C 1
ATOM 638 O O . VAL A 1 80 ? -9.362 -5.719 2.354 1.00 97.81 80 VAL A O 1
ATOM 641 N N . VAL A 1 81 ? -8.892 -5.654 4.552 1.00 97.69 81 VAL A N 1
ATOM 642 C CA . VAL A 1 81 ? -9.806 -4.543 4.856 1.00 97.69 81 VAL A CA 1
ATOM 643 C C . VAL A 1 81 ? -9.457 -3.303 4.028 1.00 97.69 81 VAL A C 1
ATOM 645 O O . VAL A 1 81 ? -10.320 -2.745 3.354 1.00 97.69 81 VAL A O 1
ATOM 648 N N . ALA A 1 82 ? -8.182 -2.908 3.999 1.00 98.00 82 ALA A N 1
ATOM 649 C CA . ALA A 1 82 ? -7.733 -1.738 3.247 1.00 98.00 82 ALA A CA 1
ATOM 650 C C . ALA A 1 82 ? -7.968 -1.869 1.731 1.00 98.00 82 ALA A C 1
ATOM 652 O O . ALA A 1 82 ? -8.335 -0.888 1.080 1.00 98.00 82 ALA A O 1
ATOM 653 N N . PHE A 1 83 ? -7.767 -3.065 1.164 1.00 97.81 83 PHE A N 1
ATOM 654 C CA . PHE A 1 83 ? -8.076 -3.321 -0.243 1.00 97.81 83 PHE A CA 1
ATOM 655 C C . PHE A 1 83 ? -9.580 -3.322 -0.507 1.00 97.81 83 PHE A C 1
ATOM 657 O O . PHE A 1 83 ? -10.001 -2.646 -1.439 1.00 97.81 83 PHE A O 1
ATOM 664 N N . ASN A 1 84 ? -10.385 -3.967 0.340 1.00 97.69 84 ASN A N 1
ATOM 665 C CA . ASN A 1 84 ? -11.843 -3.981 0.203 1.00 97.69 84 ASN A CA 1
ATOM 666 C C . ASN A 1 84 ? -12.425 -2.560 0.227 1.00 97.69 84 ASN A C 1
ATOM 668 O O . ASN A 1 84 ? -13.214 -2.213 -0.645 1.00 97.69 84 ASN A O 1
ATOM 672 N N . ILE A 1 85 ? -11.965 -1.699 1.145 1.00 97.38 85 ILE A N 1
ATOM 673 C CA . ILE A 1 85 ? -12.383 -0.289 1.203 1.00 97.38 85 ILE A CA 1
ATOM 674 C C . ILE A 1 85 ? -12.124 0.430 -0.129 1.00 97.38 85 ILE A C 1
ATOM 676 O O . ILE A 1 85 ? -12.968 1.191 -0.604 1.00 97.38 85 ILE A O 1
ATOM 680 N N . MET A 1 86 ? -10.945 0.224 -0.719 1.00 96.75 86 MET A N 1
ATOM 681 C CA . MET A 1 86 ? -10.561 0.869 -1.975 1.00 96.75 86 MET A CA 1
ATOM 682 C C . MET A 1 86 ? -11.233 0.219 -3.198 1.00 96.75 86 MET A C 1
ATOM 684 O O . MET A 1 86 ? -11.447 0.880 -4.210 1.00 96.75 86 MET A O 1
ATOM 688 N N . ASP A 1 87 ? -11.573 -1.066 -3.134 1.00 95.56 87 ASP A N 1
ATOM 689 C CA . ASP A 1 87 ? -12.337 -1.760 -4.173 1.00 95.56 87 ASP A CA 1
ATOM 690 C C . ASP A 1 87 ? -13.800 -1.287 -4.197 1.00 95.56 87 ASP A C 1
ATOM 692 O O . ASP A 1 87 ? -14.354 -1.072 -5.274 1.00 95.56 87 ASP A O 1
ATOM 696 N N . GLU A 1 88 ? -14.399 -1.049 -3.028 1.00 96.69 88 GLU A N 1
ATOM 697 C CA . GLU A 1 88 ? -15.753 -0.496 -2.882 1.00 96.69 88 GLU A CA 1
ATOM 698 C C . GLU A 1 88 ? -15.830 1.001 -3.220 1.00 96.69 88 GLU A C 1
ATOM 700 O O . GLU A 1 88 ? -16.882 1.507 -3.622 1.00 96.69 88 GLU A O 1
ATOM 705 N N . HIS A 1 89 ? -14.718 1.722 -3.068 1.00 95.19 89 HIS A N 1
ATOM 706 C CA . HIS A 1 89 ? -14.634 3.162 -3.290 1.00 95.19 89 HIS A CA 1
ATOM 707 C C . HIS A 1 89 ? -13.350 3.541 -4.059 1.00 95.19 89 HIS A C 1
ATOM 709 O O . HIS A 1 89 ? -12.415 4.093 -3.474 1.00 95.19 89 HIS A O 1
ATOM 715 N N . PRO A 1 90 ? -13.294 3.283 -5.377 1.00 92.50 90 PRO A N 1
ATOM 716 C CA . PRO A 1 90 ? -12.075 3.446 -6.176 1.00 92.50 90 PRO A CA 1
ATOM 717 C C . PRO A 1 90 ? -11.582 4.896 -6.309 1.00 92.50 90 PRO A C 1
ATOM 719 O O . PRO A 1 90 ? -10.416 5.109 -6.627 1.00 92.50 90 PRO A O 1
ATOM 722 N N . ASP A 1 91 ? -12.441 5.883 -6.040 1.00 93.50 91 ASP A N 1
ATOM 723 C CA . ASP A 1 91 ? -12.123 7.312 -6.161 1.00 93.50 91 ASP A CA 1
ATOM 724 C C . ASP A 1 91 ? -11.625 7.947 -4.845 1.00 93.50 91 ASP A C 1
ATOM 726 O O . ASP A 1 91 ? -11.500 9.171 -4.757 1.00 93.50 91 ASP A O 1
ATOM 730 N N . LEU A 1 92 ? -11.372 7.150 -3.795 1.00 94.75 92 LEU A N 1
ATOM 731 C CA . LEU A 1 92 ? -10.908 7.683 -2.512 1.00 94.75 92 LEU A CA 1
ATOM 732 C C . LEU A 1 92 ? -9.533 8.340 -2.633 1.00 94.75 92 LEU A C 1
ATOM 734 O O . LEU A 1 92 ? -8.572 7.749 -3.130 1.00 94.75 92 LEU A O 1
ATOM 738 N N . THR A 1 93 ? -9.405 9.529 -2.047 1.00 96.25 93 THR A N 1
ATOM 739 C CA . THR A 1 93 ? -8.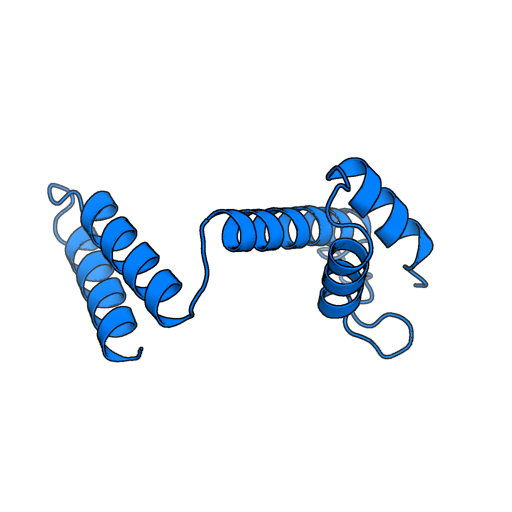086 10.113 -1.787 1.00 96.25 93 THR A CA 1
ATOM 740 C C . THR A 1 93 ? -7.369 9.343 -0.666 1.00 96.25 93 THR A C 1
ATOM 742 O O . THR A 1 93 ? -8.028 8.691 0.156 1.00 96.25 93 THR A O 1
ATOM 745 N N . PRO A 1 94 ? -6.029 9.434 -0.561 1.00 96.44 94 PRO A N 1
ATOM 746 C CA . PRO A 1 94 ? -5.279 8.823 0.540 1.00 96.44 94 PRO A CA 1
ATOM 747 C C . PRO A 1 94 ? -5.815 9.202 1.930 1.00 96.44 94 PRO A C 1
ATOM 749 O O . PRO A 1 94 ? -5.952 8.350 2.807 1.00 96.44 94 PRO A O 1
ATOM 752 N N . GLU A 1 95 ? -6.205 10.462 2.125 1.00 97.31 95 GLU A N 1
ATOM 753 C CA . GLU A 1 95 ? -6.762 10.957 3.387 1.00 97.31 95 GLU A CA 1
ATOM 754 C C . GLU A 1 95 ? -8.139 10.356 3.678 1.00 97.31 95 GLU A C 1
ATOM 756 O O . GLU A 1 95 ? -8.475 10.082 4.831 1.00 97.31 95 GLU A O 1
ATOM 761 N N . GLN A 1 96 ? -8.958 10.150 2.643 1.00 97.94 96 GLN A N 1
ATOM 762 C CA . GLN A 1 96 ? -10.267 9.521 2.795 1.00 97.94 96 GLN A CA 1
ATOM 763 C C . GLN A 1 96 ? -10.142 8.023 3.090 1.00 97.94 96 GLN A C 1
ATOM 765 O O . GLN A 1 96 ? -10.874 7.521 3.943 1.00 97.94 96 GLN A O 1
ATOM 770 N N . LEU A 1 97 ? -9.196 7.328 2.445 1.00 98.06 97 LEU A N 1
ATOM 771 C CA . LEU A 1 97 ? -8.860 5.944 2.780 1.00 98.06 97 LEU A CA 1
ATOM 772 C C . LEU A 1 97 ? -8.431 5.843 4.246 1.00 98.06 97 LEU A C 1
ATOM 774 O O . LEU A 1 97 ? -8.967 5.019 4.978 1.00 98.06 97 LEU A O 1
ATOM 778 N N . TYR A 1 98 ? -7.530 6.716 4.697 1.00 98.25 98 TYR A N 1
ATOM 779 C CA . TYR A 1 98 ? -7.073 6.725 6.086 1.00 98.25 98 TYR A CA 1
ATOM 780 C C . TYR A 1 98 ? -8.225 6.899 7.081 1.00 98.25 98 TYR A C 1
ATOM 782 O O . TYR A 1 98 ? -8.341 6.134 8.030 1.00 98.25 98 TYR A O 1
ATOM 790 N N . LYS A 1 99 ? -9.139 7.845 6.830 1.00 98.00 99 LYS A N 1
ATOM 791 C CA . LYS A 1 99 ? -10.332 8.036 7.673 1.00 98.00 99 LYS A CA 1
ATOM 792 C C . LYS A 1 99 ? -11.241 6.808 7.726 1.00 98.00 99 LYS A C 1
ATOM 794 O O . LYS A 1 99 ? -11.893 6.589 8.740 1.00 98.00 99 LYS A O 1
ATOM 799 N N . LYS A 1 100 ? -11.319 6.025 6.648 1.00 97.81 100 LYS A N 1
ATOM 800 C CA . LYS A 1 100 ? -12.060 4.757 6.658 1.00 97.81 100 LYS A CA 1
ATOM 801 C C . LYS A 1 100 ? -11.320 3.671 7.435 1.00 97.81 100 LYS A C 1
ATOM 803 O O . LYS A 1 100 ? -11.968 2.948 8.175 1.00 97.81 100 LYS A O 1
ATOM 808 N N . LEU A 1 101 ? -9.990 3.601 7.336 1.00 97.94 101 LEU A N 1
ATOM 809 C CA . LEU A 1 101 ? -9.183 2.699 8.168 1.00 97.94 101 LEU A CA 1
ATOM 810 C C . LEU A 1 101 ? -9.386 2.988 9.663 1.00 97.94 101 LEU A C 1
ATOM 812 O O . LEU A 1 101 ? -9.600 2.056 10.424 1.00 97.94 101 LEU A O 1
ATOM 816 N N . GLU A 1 102 ? -9.415 4.264 10.061 1.00 97.62 102 GLU A N 1
ATOM 817 C CA . GLU A 1 102 ? -9.742 4.688 11.436 1.00 97.62 102 GLU A CA 1
ATOM 818 C C . GLU A 1 102 ? -11.128 4.202 11.888 1.00 97.62 102 GLU A C 1
ATOM 820 O O . GLU A 1 102 ? -11.305 3.797 13.032 1.00 97.62 102 GLU A O 1
ATOM 825 N N . ALA A 1 103 ? -12.122 4.227 10.995 1.00 96.50 103 ALA A N 1
ATOM 826 C CA . ALA A 1 103 ? -13.480 3.789 11.316 1.00 96.50 103 ALA A CA 1
ATOM 827 C C . ALA A 1 103 ? -13.604 2.260 11.462 1.00 96.50 103 ALA A C 1
ATOM 829 O O . ALA A 1 103 ? -14.423 1.790 12.251 1.00 96.50 103 ALA A O 1
ATOM 830 N N . GLU A 1 104 ? -12.808 1.498 10.708 1.00 95.69 104 GLU A N 1
ATOM 831 C CA . GLU A 1 104 ? -12.789 0.031 10.767 1.00 95.69 104 GLU A CA 1
ATOM 832 C C . GLU A 1 104 ? -11.888 -0.512 11.884 1.00 95.69 104 GLU A C 1
ATOM 834 O O . GLU A 1 104 ? -12.098 -1.627 12.365 1.00 95.69 104 GLU A O 1
ATOM 839 N N . TYR A 1 105 ? -10.880 0.251 12.312 1.00 96.06 105 TYR A N 1
ATOM 840 C CA . TYR A 1 105 ? -9.916 -0.219 13.297 1.00 96.06 105 TYR A CA 1
ATOM 841 C C . TYR A 1 105 ? -10.523 -0.299 14.698 1.00 96.06 105 TYR A C 1
ATOM 843 O O . TYR A 1 105 ? -10.896 0.702 15.311 1.00 96.06 105 TYR A O 1
ATOM 851 N N . LYS A 1 106 ? -10.575 -1.522 15.228 1.00 83.00 106 LYS A N 1
ATOM 852 C CA . LYS A 1 106 ? -11.008 -1.827 16.593 1.00 83.00 106 LYS A CA 1
ATOM 853 C C . LYS A 1 106 ? -9.844 -2.511 17.318 1.00 83.00 106 LYS A C 1
ATOM 855 O O . LYS A 1 106 ? -9.639 -3.705 17.092 1.00 83.00 106 LYS A O 1
ATOM 860 N N . PRO A 1 107 ? -9.034 -1.755 18.077 1.00 69.25 107 PRO A N 1
ATOM 861 C CA . PRO A 1 107 ? -7.909 -2.305 18.831 1.00 69.25 107 PRO A CA 1
ATOM 862 C C . PRO A 1 107 ? -8.344 -3.257 19.953 1.00 69.25 107 PRO A C 1
ATOM 864 O O . PRO A 1 107 ? -9.478 -3.110 20.468 1.00 69.25 107 PRO A O 1
#